Protein AF-A0A1A3GMM1-F1 (afdb_monomer)

Secondary structure (DSSP, 8-state):
-EEGGGS---BSS---TT--PBTTS-TT-TT-EE-HHHHHHHHHHHHHTTTTBTTTBSPPPGGGTTSPPTT-PPPTT--PPP-S---PPPTTGGG--------PPP-

Structure (mmCIF, N/CA/C/O backbone):
data_AF-A0A1A3GMM1-F1
#
_entry.id   AF-A0A1A3GMM1-F1
#
loop_
_atom_site.group_PDB
_atom_site.id
_atom_site.type_symbol
_atom_site.label_atom_id
_atom_site.label_alt_id
_atom_site.label_comp_id
_atom_site.label_asym_id
_atom_site.label_entity_id
_atom_site.label_seq_id
_atom_site.pdbx_PDB_ins_code
_atom_site.Cartn_x
_atom_site.Cartn_y
_atom_site.Cartn_z
_atom_site.occupancy
_atom_site.B_iso_or_equiv
_atom_site.auth_seq_id
_atom_site.auth_comp_id
_atom_site.auth_asym_id
_atom_site.auth_atom_id
_atom_site.pdbx_PDB_model_num
ATOM 1 N N . MET A 1 1 ? 13.024 8.383 -12.313 1.00 80.12 1 MET A N 1
ATOM 2 C CA . MET A 1 1 ? 12.863 6.919 -12.405 1.00 80.12 1 MET A CA 1
ATOM 3 C C . MET A 1 1 ? 12.394 6.453 -11.045 1.00 80.12 1 MET A C 1
ATOM 5 O O . MET A 1 1 ? 12.945 6.937 -10.064 1.00 80.12 1 MET A O 1
ATOM 9 N N . PHE A 1 2 ? 11.324 5.668 -10.983 1.00 94.50 2 PHE A N 1
ATOM 10 C CA . PHE A 1 2 ? 10.800 5.130 -9.723 1.00 94.50 2 PHE A CA 1
ATOM 11 C C . PHE A 1 2 ? 11.119 3.643 -9.671 1.00 94.50 2 PHE A C 1
ATOM 13 O O . PHE A 1 2 ? 11.244 3.038 -10.726 1.00 94.50 2 PHE A O 1
ATOM 20 N N . ASN A 1 3 ? 11.223 3.058 -8.483 1.00 93.94 3 ASN A N 1
ATOM 21 C CA . ASN A 1 3 ? 11.472 1.629 -8.325 1.00 93.94 3 ASN A CA 1
ATOM 22 C C . ASN A 1 3 ? 10.367 0.997 -7.477 1.00 93.94 3 ASN A C 1
ATOM 24 O O . ASN A 1 3 ? 9.902 1.606 -6.504 1.00 93.94 3 ASN A O 1
ATOM 28 N N . ASN A 1 4 ? 9.952 -0.214 -7.841 1.00 92.12 4 ASN A N 1
ATOM 29 C CA . ASN A 1 4 ? 8.913 -0.949 -7.123 1.00 92.12 4 ASN A CA 1
ATOM 30 C C . ASN A 1 4 ? 9.283 -1.242 -5.659 1.00 92.12 4 ASN A C 1
ATOM 32 O O . ASN A 1 4 ? 8.377 -1.282 -4.822 1.00 92.12 4 ASN A O 1
ATOM 36 N N . ALA A 1 5 ? 10.579 -1.334 -5.340 1.00 90.69 5 ALA A N 1
ATOM 37 C CA . ALA A 1 5 ? 11.083 -1.650 -4.006 1.00 90.69 5 ALA A CA 1
ATOM 38 C C . ALA A 1 5 ? 10.801 -0.545 -2.976 1.00 90.69 5 ALA A C 1
ATOM 40 O O . ALA A 1 5 ? 10.681 -0.832 -1.786 1.00 90.69 5 ALA A O 1
ATOM 41 N N . TYR A 1 6 ? 10.661 0.709 -3.422 1.00 89.19 6 TYR A N 1
ATOM 42 C CA . TYR A 1 6 ? 10.575 1.885 -2.544 1.00 89.19 6 TYR A CA 1
ATOM 43 C C . TYR A 1 6 ? 9.155 2.467 -2.400 1.00 89.19 6 TYR A C 1
ATOM 45 O O . TYR A 1 6 ? 8.992 3.585 -1.917 1.00 89.19 6 TYR A O 1
ATOM 53 N N . GLY A 1 7 ? 8.120 1.741 -2.836 1.00 85.88 7 GLY A N 1
ATOM 54 C CA . GLY A 1 7 ? 6.712 2.103 -2.613 1.00 85.88 7 GLY A CA 1
ATOM 55 C C . GLY A 1 7 ? 6.070 1.341 -1.449 1.00 85.88 7 GLY A C 1
ATOM 56 O O . GLY A 1 7 ? 6.697 0.482 -0.838 1.00 85.88 7 GLY A O 1
ATOM 57 N N . GLN A 1 8 ? 4.788 1.611 -1.176 1.00 87.81 8 GLN A N 1
ATOM 58 C CA . GLN A 1 8 ? 3.992 0.805 -0.241 1.00 87.81 8 GLN A CA 1
ATOM 59 C C . GLN A 1 8 ? 3.879 -0.634 -0.747 1.00 87.81 8 GLN A C 1
ATOM 61 O O . GLN A 1 8 ? 3.383 -0.859 -1.856 1.00 87.81 8 GLN A O 1
ATOM 66 N N . GLN A 1 9 ? 4.363 -1.584 0.049 1.00 87.25 9 GLN A N 1
ATOM 67 C CA . GLN A 1 9 ? 4.362 -3.007 -0.276 1.00 87.25 9 GLN A CA 1
ATOM 68 C C . GLN A 1 9 ? 3.130 -3.657 0.357 1.00 87.25 9 GLN A C 1
ATOM 70 O O . GLN A 1 9 ? 3.174 -4.157 1.476 1.00 87.25 9 GLN A O 1
ATOM 75 N N . GLU A 1 10 ? 2.013 -3.615 -0.363 1.00 89.12 10 GLU A N 1
ATOM 76 C CA . GLU A 1 10 ? 0.768 -4.255 0.057 1.00 89.12 10 GLU A CA 1
ATOM 77 C C . GLU A 1 10 ? 0.741 -5.707 -0.418 1.00 89.12 10 GLU A C 1
ATOM 79 O O . GLU A 1 10 ? 0.772 -5.975 -1.618 1.00 89.12 10 GLU A O 1
ATOM 84 N N . CYS A 1 11 ? 0.669 -6.656 0.509 1.00 90.81 11 CYS A N 1
ATOM 85 C CA . CYS A 1 11 ? 0.591 -8.076 0.180 1.00 90.81 11 CYS A CA 1
ATOM 86 C C . CYS A 1 11 ? -0.820 -8.452 -0.286 1.00 90.81 11 CYS A C 1
ATOM 88 O O . CYS A 1 11 ? -1.800 -8.089 0.367 1.00 90.81 11 CYS A O 1
ATOM 90 N N . LEU A 1 12 ? -0.956 -9.224 -1.370 1.00 90.81 12 LEU A N 1
ATOM 91 C CA . LEU A 1 12 ? -2.272 -9.688 -1.842 1.00 90.81 12 LEU A CA 1
ATOM 92 C C . LEU A 1 12 ? -3.053 -10.438 -0.753 1.00 90.81 12 LEU A C 1
ATOM 94 O O . LEU A 1 12 ? -4.257 -10.224 -0.617 1.00 90.81 12 LEU A O 1
ATOM 98 N N . THR A 1 13 ? -2.347 -11.242 0.042 1.00 89.50 13 THR A N 1
ATOM 99 C CA . THR A 1 13 ? -2.859 -11.980 1.200 1.00 89.50 13 THR A CA 1
ATOM 100 C C . THR A 1 13 ? -1.959 -11.768 2.421 1.00 89.50 13 THR A C 1
ATOM 102 O O . THR A 1 13 ? -0.749 -11.574 2.253 1.00 89.50 13 THR A O 1
ATOM 105 N N . PRO A 1 14 ? -2.494 -11.866 3.655 1.00 86.31 14 PRO A N 1
ATOM 106 C CA . PRO A 1 14 ? -1.679 -11.853 4.869 1.00 86.31 14 PRO A CA 1
ATOM 107 C C . PRO A 1 14 ? -0.567 -12.904 4.790 1.00 86.31 14 PRO A C 1
ATOM 109 O O . PRO A 1 14 ? -0.835 -14.074 4.525 1.00 86.31 14 PRO A O 1
ATOM 112 N N . SER A 1 15 ? 0.681 -12.472 4.960 1.00 87.94 15 SER A N 1
ATOM 113 C CA . SER A 1 15 ? 1.871 -13.292 4.713 1.00 87.94 15 SER A CA 1
ATOM 114 C C . SER A 1 15 ? 3.005 -12.894 5.656 1.00 87.94 15 SER A C 1
ATOM 116 O O . SER A 1 15 ? 3.031 -11.775 6.168 1.00 87.94 15 SER A O 1
ATOM 118 N N . ALA A 1 16 ? 3.966 -13.796 5.867 1.00 87.75 16 ALA A N 1
ATOM 119 C CA . ALA A 1 16 ? 5.185 -13.479 6.606 1.00 87.75 16 ALA A CA 1
ATOM 120 C C . ALA A 1 16 ? 6.054 -12.448 5.847 1.00 87.75 16 ALA A C 1
ATOM 122 O O . ALA A 1 16 ? 5.966 -12.362 4.614 1.00 87.75 16 ALA A O 1
ATOM 123 N N . PRO A 1 17 ? 6.925 -11.693 6.546 1.00 80.25 17 PRO A N 1
ATOM 124 C CA . PRO A 1 17 ? 7.841 -10.755 5.905 1.00 80.25 17 PRO A CA 1
ATOM 125 C C . PRO A 1 17 ? 8.666 -11.423 4.796 1.00 80.25 17 PRO A C 1
ATOM 127 O O . PRO A 1 17 ? 9.269 -12.475 5.003 1.00 80.25 17 PRO A O 1
ATOM 130 N N . GLY A 1 18 ? 8.674 -10.817 3.607 1.00 80.75 18 GLY A N 1
ATOM 131 C CA . GLY A 1 18 ? 9.420 -11.312 2.444 1.00 80.75 18 GLY A CA 1
ATOM 132 C C . GLY A 1 18 ? 8.805 -12.516 1.719 1.00 80.75 18 GLY A C 1
ATOM 133 O O . GLY A 1 18 ? 9.406 -12.996 0.766 1.00 80.75 18 GLY A O 1
ATOM 134 N N . GLN A 1 19 ? 7.632 -13.004 2.135 1.00 84.81 19 GLN A N 1
ATOM 135 C CA . GLN A 1 19 ? 6.969 -14.175 1.533 1.00 84.81 19 GLN A CA 1
ATOM 136 C C . GLN A 1 19 ? 5.704 -13.819 0.746 1.00 84.81 19 GLN A C 1
ATOM 138 O O . GLN A 1 19 ? 4.894 -14.692 0.445 1.00 84.81 19 GLN A O 1
ATOM 143 N N . CYS A 1 20 ? 5.486 -12.537 0.456 1.00 87.12 20 CYS A N 1
ATOM 144 C CA . CYS A 1 20 ? 4.222 -12.073 -0.091 1.00 87.12 20 CYS A CA 1
ATOM 145 C C . CYS A 1 20 ? 4.336 -11.587 -1.533 1.00 87.12 20 CYS A C 1
ATOM 147 O O . CYS A 1 20 ? 5.307 -10.936 -1.913 1.00 87.12 20 CYS A O 1
ATOM 149 N N . GLN A 1 21 ? 3.299 -11.873 -2.321 1.00 92.12 21 GLN A N 1
ATOM 150 C CA . GLN A 1 21 ? 3.119 -11.268 -3.632 1.00 92.12 21 GLN A CA 1
ATOM 151 C C . GLN A 1 21 ? 2.584 -9.845 -3.457 1.00 92.12 21 GLN A C 1
ATOM 153 O O . GLN A 1 21 ? 1.537 -9.643 -2.832 1.00 92.12 21 GLN A O 1
ATOM 158 N N . GLN A 1 22 ? 3.304 -8.868 -4.006 1.00 91.94 22 GLN A N 1
ATOM 159 C CA . GLN A 1 22 ? 2.928 -7.461 -3.915 1.00 91.94 22 GLN A CA 1
ATOM 160 C C . GLN A 1 22 ? 1.758 -7.134 -4.851 1.00 91.94 22 GLN A C 1
ATOM 162 O O . GLN A 1 22 ? 1.706 -7.564 -6.004 1.00 91.94 22 GLN A O 1
ATOM 167 N N . PHE A 1 23 ? 0.820 -6.329 -4.363 1.00 93.62 23 PHE A N 1
ATOM 168 C CA . PHE A 1 23 ? -0.311 -5.842 -5.138 1.00 93.62 23 PHE A CA 1
ATOM 169 C C . PHE A 1 23 ? 0.158 -4.968 -6.307 1.00 93.62 23 PHE A C 1
ATOM 171 O O . PHE A 1 23 ? 0.919 -4.015 -6.128 1.00 93.62 23 PHE A O 1
ATOM 178 N N . GLY A 1 24 ? -0.333 -5.273 -7.510 1.00 92.19 24 GLY A N 1
ATOM 179 C CA . GLY A 1 24 ? -0.038 -4.497 -8.717 1.00 92.19 24 GLY A CA 1
ATOM 180 C C . GLY A 1 24 ? 1.424 -4.557 -9.174 1.00 92.19 24 GLY A C 1
ATOM 181 O O . GLY A 1 24 ? 1.836 -3.711 -9.966 1.00 92.19 24 GLY A O 1
ATOM 182 N N . VAL A 1 25 ? 2.210 -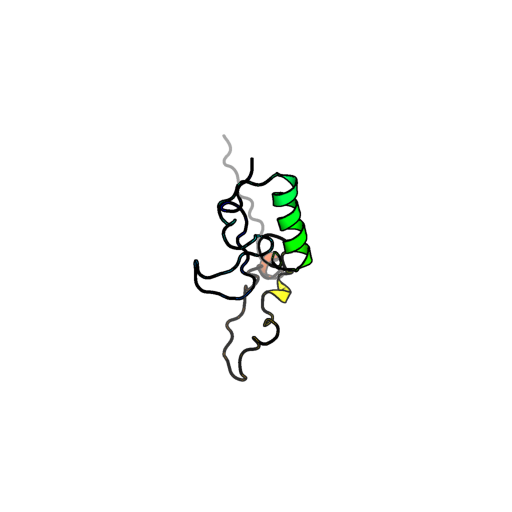5.522 -8.681 1.00 93.12 25 VAL A N 1
ATOM 183 C CA . VAL A 1 25 ? 3.578 -5.807 -9.136 1.00 93.12 25 VAL A CA 1
ATOM 184 C C . VAL A 1 25 ? 3.632 -7.254 -9.607 1.00 93.12 25 VAL A C 1
ATOM 186 O O . VAL A 1 25 ? 3.177 -8.160 -8.909 1.00 93.12 25 VAL A O 1
ATOM 189 N N . GLU A 1 26 ? 4.167 -7.482 -10.803 1.00 92.12 26 GLU A N 1
ATOM 190 C CA . GLU A 1 26 ? 4.356 -8.848 -11.288 1.00 92.12 26 GLU A CA 1
ATOM 191 C C . GLU A 1 26 ? 5.453 -9.569 -10.486 1.00 92.12 26 GLU A C 1
ATOM 193 O O . GLU A 1 26 ? 6.453 -8.938 -10.131 1.00 92.12 26 GLU A O 1
ATOM 198 N N . PRO A 1 27 ? 5.309 -10.879 -10.211 1.00 90.38 27 PRO A N 1
ATOM 199 C CA . PRO A 1 27 ? 6.334 -11.644 -9.507 1.00 90.38 27 PRO A CA 1
ATOM 200 C C . PRO A 1 27 ? 7.709 -11.522 -10.175 1.00 90.38 27 PRO A C 1
ATOM 202 O O . PRO A 1 27 ? 7.84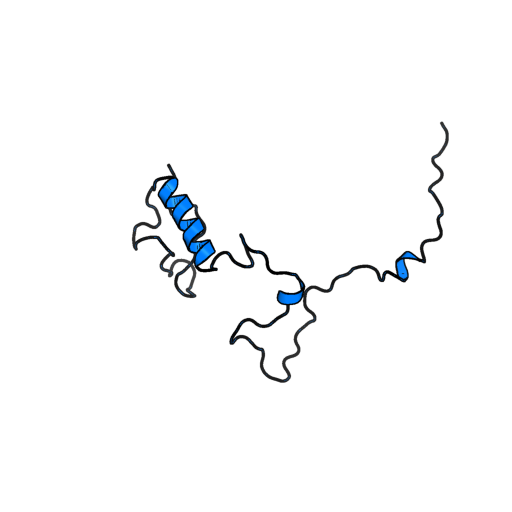1 -11.714 -11.386 1.00 90.38 27 PRO A O 1
ATOM 205 N N . GLY A 1 28 ? 8.738 -11.211 -9.389 1.00 90.56 28 GLY A N 1
ATOM 206 C CA . GLY A 1 28 ? 10.101 -10.983 -9.881 1.00 90.56 28 GLY A CA 1
ATOM 207 C C . GLY A 1 28 ? 10.378 -9.549 -10.351 1.00 90.56 28 GLY A C 1
ATOM 208 O O . GLY A 1 28 ? 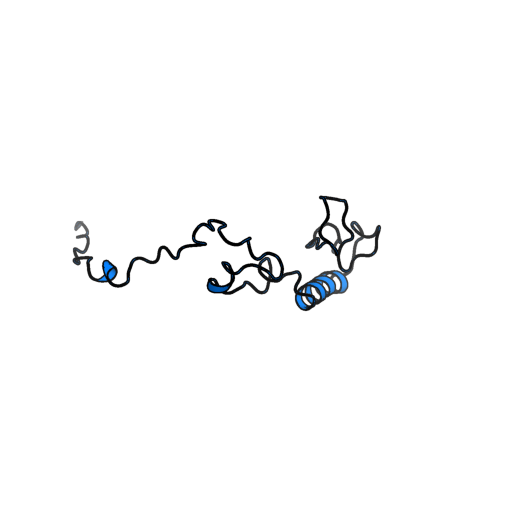11.519 -9.236 -10.694 1.00 90.56 28 GLY A O 1
ATOM 209 N N . GLN A 1 29 ? 9.374 -8.664 -10.364 1.00 93.38 29 GLN A N 1
ATOM 210 C CA . GLN A 1 29 ? 9.520 -7.240 -10.704 1.00 93.38 29 GLN A CA 1
ATOM 211 C C . GLN A 1 29 ? 9.589 -6.335 -9.464 1.00 93.38 29 GLN A C 1
ATOM 213 O O . GLN A 1 29 ? 9.487 -5.112 -9.577 1.00 93.38 29 GLN A O 1
ATOM 218 N N . GLU A 1 30 ? 9.779 -6.893 -8.268 1.00 91.38 30 GLU A N 1
ATOM 219 C CA . GLU A 1 30 ? 9.751 -6.150 -7.002 1.00 91.38 30 GLU A CA 1
ATOM 220 C C . GLU A 1 30 ? 10.863 -5.100 -6.908 1.00 91.38 30 GLU A C 1
ATOM 222 O O . GLU A 1 30 ? 10.689 -4.096 -6.228 1.00 91.38 30 GLU A O 1
ATOM 227 N N . ASN A 1 31 ? 11.972 -5.296 -7.626 1.00 93.06 31 ASN A N 1
ATOM 228 C CA . ASN A 1 31 ? 13.104 -4.363 -7.691 1.00 93.06 31 ASN A CA 1
ATOM 229 C C . ASN A 1 31 ? 13.222 -3.665 -9.052 1.00 93.06 31 ASN A C 1
ATOM 231 O O . ASN A 1 31 ? 14.252 -3.061 -9.352 1.00 93.06 31 ASN A O 1
ATOM 235 N N . ALA A 1 32 ? 12.202 -3.781 -9.903 1.00 94.56 32 ALA A N 1
ATOM 236 C CA . ALA A 1 32 ? 12.227 -3.190 -11.228 1.00 94.56 32 ALA A CA 1
ATOM 237 C C . ALA A 1 32 ? 11.984 -1.681 -11.172 1.00 94.56 32 ALA A C 1
ATOM 239 O O . ALA A 1 32 ? 11.168 -1.177 -10.390 1.00 94.56 32 ALA A O 1
ATOM 240 N N . ASP A 1 33 ? 12.673 -0.970 -12.057 1.00 96.38 33 ASP A N 1
ATOM 241 C CA . ASP A 1 33 ? 12.407 0.433 -12.299 1.00 96.38 33 ASP A CA 1
ATOM 242 C C . ASP A 1 33 ? 11.187 0.606 -13.205 1.00 96.38 33 ASP A C 1
ATOM 244 O O . ASP A 1 33 ? 11.030 -0.050 -14.234 1.00 96.38 33 ASP A O 1
ATOM 248 N N . VAL A 1 34 ? 10.319 1.528 -12.815 1.00 95.19 34 VAL A N 1
ATOM 249 C CA . VAL A 1 34 ? 9.038 1.814 -13.446 1.00 95.19 34 VAL A CA 1
ATOM 250 C C . VAL A 1 34 ? 8.886 3.302 -13.734 1.00 95.19 34 VAL A C 1
ATOM 252 O O . VAL A 1 34 ? 9.566 4.185 -13.187 1.00 95.19 34 VAL A O 1
ATOM 255 N N . THR A 1 35 ? 7.947 3.603 -14.623 1.00 95.75 35 THR A N 1
ATOM 256 C CA . THR A 1 35 ? 7.568 4.985 -14.913 1.00 95.75 35 THR A CA 1
ATOM 257 C C . THR A 1 35 ? 6.802 5.600 -13.741 1.00 95.75 35 THR A C 1
ATOM 259 O O . THR A 1 35 ? 6.118 4.912 -12.984 1.00 95.75 35 THR A O 1
ATOM 262 N N . ALA A 1 36 ? 6.836 6.930 -13.636 1.00 94.44 36 ALA A N 1
ATOM 263 C CA . ALA A 1 36 ? 6.064 7.660 -12.628 1.00 94.44 36 ALA A CA 1
ATOM 264 C C . ALA A 1 36 ? 4.553 7.376 -12.721 1.00 94.44 36 ALA A C 1
ATOM 266 O O . ALA A 1 36 ? 3.878 7.267 -11.702 1.00 94.44 36 ALA A O 1
ATOM 267 N N . ARG A 1 37 ? 4.022 7.220 -13.946 1.00 95.50 37 ARG A N 1
ATOM 268 C CA . ARG A 1 37 ? 2.605 6.903 -14.174 1.00 95.50 37 ARG A CA 1
ATOM 269 C C . ARG A 1 37 ? 2.246 5.514 -13.651 1.00 95.50 37 ARG A C 1
ATOM 271 O O . ARG A 1 37 ? 1.196 5.381 -13.038 1.00 95.50 37 ARG A O 1
ATOM 278 N N . GLN A 1 38 ? 3.089 4.507 -13.883 1.00 94.25 38 GLN A N 1
ATOM 279 C CA . GLN A 1 38 ? 2.871 3.158 -13.346 1.00 94.25 38 GLN A CA 1
ATOM 280 C C . GLN A 1 38 ? 2.927 3.166 -11.816 1.00 94.25 38 GLN A C 1
ATOM 282 O O . GLN A 1 38 ? 2.036 2.628 -11.167 1.00 94.25 38 GLN A O 1
ATOM 287 N N . TRP A 1 39 ? 3.923 3.848 -11.246 1.00 94.00 39 TRP A N 1
ATOM 288 C CA . TRP A 1 39 ? 4.094 3.936 -9.799 1.00 94.00 39 TRP A CA 1
ATOM 289 C C . TRP A 1 39 ? 2.902 4.624 -9.118 1.00 94.00 39 TRP A C 1
ATOM 291 O O . TRP A 1 39 ? 2.313 4.072 -8.193 1.00 94.00 39 TRP A O 1
ATOM 301 N N . LEU A 1 40 ? 2.479 5.790 -9.619 1.00 94.56 40 LEU A N 1
ATOM 302 C CA . LEU A 1 40 ? 1.315 6.501 -9.082 1.00 94.56 40 LEU A CA 1
ATOM 303 C C . LEU A 1 40 ? -0.000 5.761 -9.364 1.00 94.56 40 LEU A C 1
ATOM 305 O O . LEU A 1 40 ? -0.877 5.729 -8.503 1.00 94.56 40 LEU A O 1
ATOM 309 N N . GLY A 1 41 ? -0.134 5.146 -10.543 1.00 95.25 41 GLY A N 1
ATOM 310 C CA . GLY A 1 41 ? -1.284 4.312 -10.895 1.00 95.25 41 GLY A CA 1
ATOM 311 C C . GLY A 1 41 ? -1.509 3.204 -9.869 1.00 95.25 41 GLY A C 1
ATOM 312 O O . GLY A 1 41 ? -2.618 3.071 -9.359 1.00 95.25 41 GLY A O 1
ATOM 313 N N . ARG A 1 42 ? -0.433 2.526 -9.445 1.00 94.06 42 ARG A N 1
ATOM 314 C CA . ARG A 1 42 ? -0.492 1.508 -8.387 1.00 94.06 42 ARG A CA 1
ATOM 315 C C . ARG A 1 42 ? -1.086 2.046 -7.084 1.00 94.06 42 ARG A C 1
ATOM 317 O O . ARG A 1 42 ? -1.899 1.370 -6.468 1.00 94.06 42 ARG A O 1
ATOM 324 N N . TYR A 1 43 ? -0.724 3.259 -6.661 1.00 92.94 43 TYR A N 1
ATOM 325 C CA . TYR A 1 43 ? -1.304 3.876 -5.458 1.00 92.94 43 TYR A CA 1
ATOM 326 C C . TYR A 1 43 ? -2.795 4.177 -5.600 1.00 92.94 43 TYR A C 1
ATOM 328 O O . TYR A 1 43 ? -3.549 3.991 -4.645 1.00 92.94 43 TYR A O 1
ATOM 336 N N . ILE A 1 44 ? -3.228 4.615 -6.783 1.00 94.12 44 ILE A N 1
ATOM 337 C CA . ILE A 1 44 ? -4.647 4.847 -7.072 1.00 94.12 44 ILE A CA 1
ATOM 338 C C . ILE A 1 44 ? -5.419 3.526 -7.007 1.00 94.12 44 ILE A C 1
ATOM 340 O O . ILE A 1 44 ? -6.502 3.478 -6.423 1.00 94.12 44 ILE A O 1
ATOM 344 N N . ASP A 1 45 ? -4.856 2.456 -7.561 1.00 95.19 45 ASP A N 1
ATOM 345 C CA . ASP A 1 45 ? -5.487 1.139 -7.544 1.00 95.19 45 ASP A CA 1
ATOM 346 C C . ASP A 1 45 ? -5.532 0.557 -6.124 1.00 95.19 45 ASP A C 1
ATOM 348 O O . ASP A 1 45 ? -6.587 0.096 -5.695 1.00 95.19 45 ASP A O 1
ATOM 352 N N . MET A 1 46 ? -4.457 0.687 -5.335 1.00 93.75 46 MET A N 1
ATOM 353 C CA . MET A 1 46 ? -4.458 0.309 -3.913 1.00 93.75 46 MET A CA 1
ATOM 354 C C . MET A 1 46 ? -5.495 1.095 -3.099 1.00 93.75 46 MET A C 1
ATOM 356 O O . MET A 1 46 ? -6.148 0.534 -2.219 1.00 93.75 46 MET A O 1
ATOM 360 N N . TYR A 1 47 ? -5.663 2.391 -3.37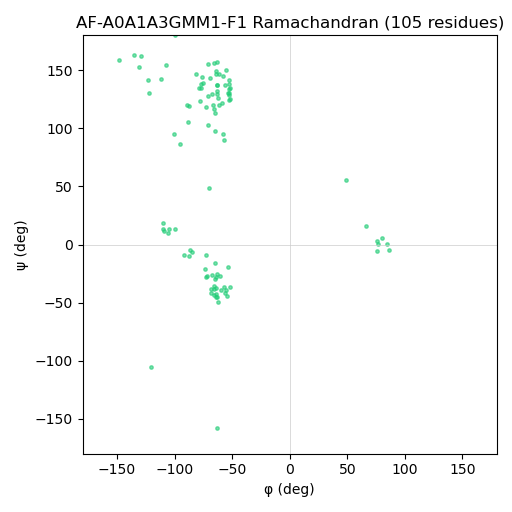7 1.00 91.38 47 TYR A N 1
ATOM 361 C CA . TYR A 1 47 ? -6.690 3.206 -2.727 1.00 91.38 47 TYR A CA 1
ATOM 362 C C . TYR A 1 47 ? -8.102 2.704 -3.056 1.00 91.38 47 TYR A C 1
ATOM 364 O O . TYR A 1 47 ? -8.926 2.560 -2.154 1.00 91.38 47 TYR A O 1
ATOM 372 N N . ARG A 1 48 ? -8.374 2.399 -4.330 1.00 92.75 48 ARG A N 1
ATOM 373 C CA . ARG A 1 48 ? -9.677 1.881 -4.784 1.00 92.75 48 ARG A CA 1
ATOM 374 C C . ARG A 1 48 ? -9.987 0.494 -4.232 1.00 92.75 48 ARG A C 1
ATOM 376 O O . ARG A 1 48 ? -11.139 0.231 -3.910 1.00 92.75 48 ARG A O 1
ATOM 383 N N . ASP A 1 49 ? -8.969 -0.350 -4.087 1.00 91.94 49 ASP A N 1
ATOM 384 C CA . ASP A 1 49 ? -9.086 -1.669 -3.455 1.00 91.94 49 ASP A CA 1
ATOM 385 C C . ASP A 1 49 ? -9.251 -1.576 -1.923 1.00 91.94 49 ASP A C 1
ATOM 387 O O . ASP A 1 49 ? -9.532 -2.563 -1.253 1.00 91.94 49 ASP A O 1
ATOM 391 N N . GLY A 1 50 ? -9.090 -0.380 -1.341 1.00 89.06 50 GLY A N 1
ATOM 392 C CA . GLY A 1 50 ? -9.232 -0.142 0.095 1.00 89.06 50 GLY A CA 1
ATOM 393 C C . GLY A 1 50 ? -8.007 -0.533 0.924 1.00 89.06 50 GLY A C 1
ATOM 394 O O . GLY A 1 50 ? -8.048 -0.413 2.145 1.00 89.06 50 GLY A O 1
ATOM 395 N N . ARG A 1 51 ? -6.901 -0.933 0.290 1.00 89.69 51 ARG A N 1
ATOM 396 C CA . ARG A 1 51 ? -5.665 -1.374 0.966 1.00 89.69 51 ARG A CA 1
ATOM 397 C C . ARG A 1 51 ? -4.989 -0.275 1.768 1.00 89.69 51 ARG A C 1
ATOM 399 O O . ARG A 1 51 ? -4.379 -0.532 2.790 1.00 89.69 51 ARG A O 1
ATOM 406 N N . LEU A 1 52 ? -5.147 0.971 1.329 1.00 89.44 52 LEU A N 1
ATOM 407 C CA . LEU A 1 52 ? -4.554 2.113 2.020 1.00 89.44 52 LEU A CA 1
ATOM 408 C C . LEU A 1 52 ? -5.421 2.638 3.171 1.00 89.44 52 LEU A C 1
ATOM 410 O O . LEU A 1 52 ? -4.952 3.521 3.886 1.00 89.44 52 LEU A O 1
ATOM 414 N N . LYS A 1 53 ? -6.648 2.115 3.344 1.00 85.75 53 LYS A N 1
ATOM 415 C CA . LYS A 1 53 ? -7.653 2.584 4.310 1.00 85.75 53 LYS A CA 1
ATOM 416 C C . LYS A 1 53 ? -7.176 2.416 5.751 1.00 85.75 53 LYS A C 1
ATOM 418 O O . LYS A 1 53 ? -6.658 1.373 6.126 1.00 85.75 53 LYS A O 1
ATOM 423 N N . GLY A 1 54 ? -7.417 3.431 6.579 1.00 78.38 54 GLY A N 1
ATOM 424 C CA . GLY A 1 54 ? -7.095 3.401 8.010 1.00 78.38 54 GLY A CA 1
ATOM 425 C C . GLY A 1 54 ? -5.609 3.579 8.339 1.00 78.38 54 GLY A C 1
ATOM 426 O O . GLY A 1 54 ? -5.276 3.719 9.511 1.00 78.38 54 GLY A O 1
ATOM 427 N N . GLY A 1 55 ? -4.734 3.625 7.332 1.00 77.19 55 GLY A N 1
ATOM 428 C CA . GLY A 1 55 ? -3.305 3.878 7.489 1.00 77.19 55 GLY A CA 1
ATOM 429 C C . GLY A 1 55 ? -2.882 5.123 6.721 1.00 77.19 55 GLY A C 1
ATOM 430 O O . GLY A 1 55 ? -3.151 6.252 7.135 1.00 77.19 55 GLY A O 1
ATOM 431 N N . LEU A 1 56 ? -2.206 4.906 5.590 1.00 78.31 56 LEU A N 1
ATOM 432 C CA . LEU A 1 56 ? -1.620 5.974 4.781 1.00 78.31 56 LEU A CA 1
ATOM 433 C C . LEU A 1 56 ? -2.674 6.918 4.181 1.00 78.31 56 LEU A C 1
ATOM 435 O O . LEU A 1 56 ? -2.422 8.117 4.088 1.00 78.31 56 LEU A O 1
ATOM 439 N N . LEU A 1 57 ? -3.833 6.398 3.762 1.00 78.94 57 LEU A N 1
ATOM 440 C CA . LEU A 1 57 ? -4.926 7.179 3.172 1.00 78.94 57 LEU A CA 1
ATOM 441 C C . LEU A 1 57 ? -6.275 6.749 3.768 1.0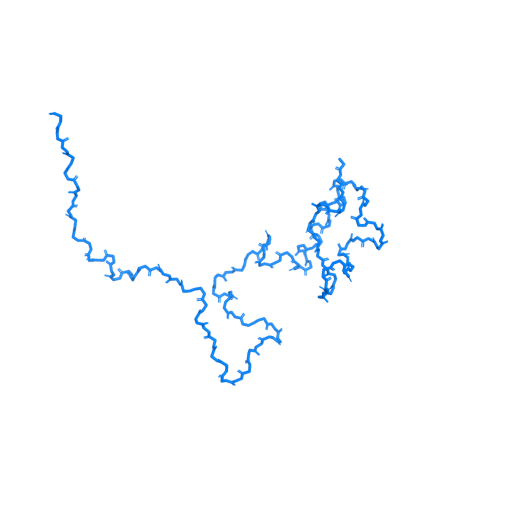0 78.94 57 LEU A C 1
ATOM 443 O O . LEU A 1 57 ? -6.397 5.694 4.374 1.00 78.94 57 LEU A O 1
ATOM 447 N N . ALA A 1 58 ? -7.319 7.565 3.604 1.00 79.31 58 ALA A N 1
ATOM 448 C CA . ALA A 1 58 ? -8.659 7.257 4.123 1.00 79.31 58 ALA A CA 1
ATOM 449 C C . ALA A 1 58 ? -8.648 6.825 5.607 1.00 79.31 58 ALA A C 1
ATOM 451 O O . ALA A 1 58 ? -9.113 5.735 5.955 1.00 79.31 58 ALA A O 1
ATOM 452 N N . GLN A 1 59 ? -8.084 7.679 6.469 1.00 81.88 59 GLN A N 1
ATOM 453 C CA . GLN A 1 59 ? -8.151 7.495 7.918 1.00 81.88 59 GLN A CA 1
ATOM 454 C C . GLN A 1 59 ? -9.606 7.318 8.356 1.00 81.88 59 GLN A C 1
ATOM 456 O O . GLN A 1 59 ? -10.513 7.990 7.858 1.00 81.88 59 GLN A O 1
ATOM 461 N N . LEU A 1 60 ? -9.821 6.382 9.274 1.00 81.25 60 LEU A N 1
ATOM 462 C CA . LEU A 1 60 ? -11.139 6.118 9.825 1.00 81.25 60 LEU A CA 1
ATOM 463 C C . LEU A 1 60 ? -11.465 7.129 10.930 1.00 81.25 60 LEU A C 1
ATOM 465 O O . LEU A 1 60 ? -10.561 7.554 11.653 1.00 81.25 60 LEU A O 1
ATOM 469 N N . PRO A 1 61 ? -12.744 7.514 11.090 1.00 80.69 61 PRO A N 1
ATOM 470 C CA . PRO A 1 61 ? -13.155 8.341 12.214 1.00 80.69 61 PRO A CA 1
ATOM 471 C C . PRO A 1 61 ? -12.878 7.609 13.533 1.00 80.69 61 PRO A C 1
ATOM 473 O O . PRO A 1 61 ? -13.011 6.388 13.614 1.00 80.69 61 PRO A O 1
ATOM 476 N N . GLN A 1 62 ? -12.530 8.367 14.575 1.00 77.44 62 GLN A N 1
ATOM 477 C CA . GLN A 1 62 ? -12.090 7.845 15.874 1.00 77.44 62 GLN A CA 1
ATOM 478 C C . GLN A 1 62 ? -13.049 6.804 16.473 1.00 77.44 62 GLN A C 1
ATOM 480 O O . GLN A 1 62 ? -12.608 5.825 17.069 1.00 77.44 62 GLN A O 1
ATOM 485 N N . GLN A 1 63 ? -14.357 6.992 16.288 1.00 76.69 63 GLN A N 1
ATOM 486 C CA . GLN A 1 63 ? -15.399 6.093 16.787 1.00 76.69 63 GLN A CA 1
ATOM 487 C C . GLN A 1 63 ? -15.328 4.697 16.150 1.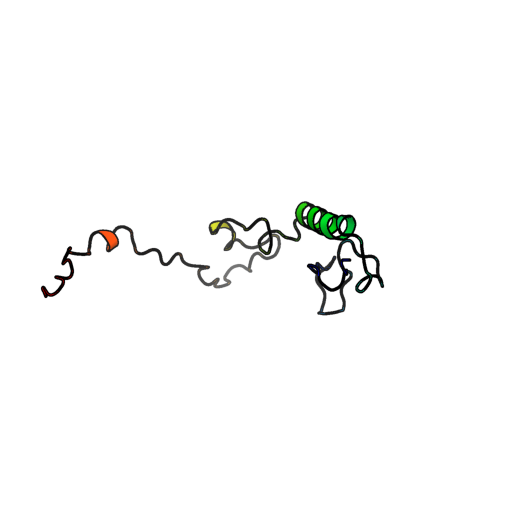00 76.69 63 GLN A C 1
ATOM 489 O O . GLN A 1 63 ? -15.710 3.726 16.784 1.00 76.69 63 GLN A O 1
ATOM 494 N N . GLN A 1 64 ? -14.816 4.582 14.921 1.00 78.19 64 GLN A N 1
ATOM 495 C CA . GLN A 1 64 ? -14.683 3.305 14.212 1.00 78.19 64 GLN A CA 1
ATOM 496 C C . GLN A 1 64 ? -13.369 2.577 14.522 1.00 78.19 64 GLN A C 1
ATOM 498 O O . GLN A 1 64 ? -13.224 1.421 14.143 1.00 78.19 64 GLN A O 1
ATOM 503 N N . LEU A 1 65 ? -12.410 3.219 15.201 1.00 75.19 65 LEU A N 1
ATOM 504 C CA . LEU A 1 65 ? -11.124 2.590 15.533 1.00 75.19 65 LEU A CA 1
ATOM 505 C C . LEU A 1 65 ? -11.239 1.538 16.647 1.00 75.19 65 LEU A C 1
ATOM 507 O O . LEU A 1 65 ? -10.360 0.691 16.767 1.00 75.19 65 LEU A O 1
ATOM 511 N N . GLY A 1 66 ? -12.293 1.604 17.467 1.00 73.75 66 GLY A N 1
ATOM 512 C CA . GLY A 1 66 ? -12.572 0.621 18.520 1.00 73.75 66 GLY A CA 1
ATOM 513 C C . GLY A 1 66 ? -13.482 -0.528 18.081 1.00 73.75 66 GLY A C 1
ATOM 514 O O . GLY A 1 66 ? -13.647 -1.488 18.831 1.00 73.75 66 GLY A O 1
ATOM 515 N N . GLU A 1 67 ? -14.074 -0.437 16.889 1.00 79.12 67 GLU A N 1
ATOM 516 C CA . GLU A 1 67 ? -14.988 -1.456 16.383 1.00 79.12 67 GLU A CA 1
ATOM 517 C C . GLU A 1 67 ? -14.208 -2.677 15.879 1.00 79.12 67 GLU A C 1
ATOM 519 O O . GLU A 1 67 ? -13.185 -2.524 15.200 1.00 79.12 67 GLU A O 1
ATOM 524 N N . PRO A 1 68 ? -14.670 -3.907 16.169 1.00 75.31 68 PRO A N 1
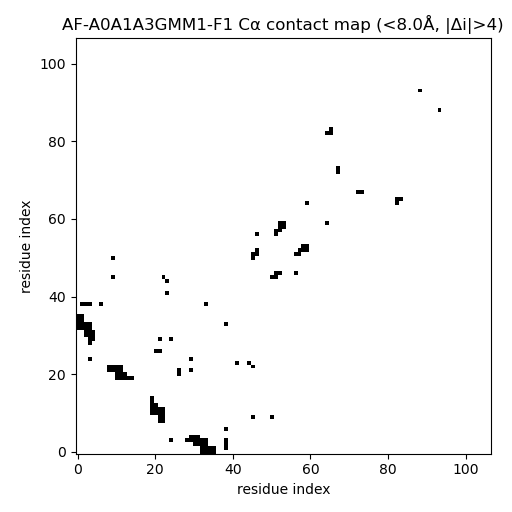ATOM 525 C CA . PRO A 1 68 ? -14.042 -5.092 15.614 1.00 75.31 68 PRO A CA 1
ATOM 526 C C . PRO A 1 68 ? -14.169 -5.086 14.088 1.00 75.31 68 PRO A C 1
ATOM 528 O O . PRO A 1 68 ? -15.234 -4.813 13.529 1.00 75.31 68 PRO A O 1
ATOM 531 N N . MET A 1 69 ? -13.088 -5.449 13.397 1.00 76.12 69 MET A N 1
ATOM 532 C CA . MET A 1 69 ? -13.155 -5.704 11.963 1.00 76.12 69 MET A CA 1
ATOM 533 C C . MET A 1 69 ? -14.085 -6.901 11.676 1.00 76.12 69 MET A C 1
ATOM 535 O O . MET A 1 69 ? -14.300 -7.759 12.543 1.00 76.12 69 MET A O 1
ATOM 539 N N . PRO A 1 70 ? -14.650 -7.002 10.457 1.00 78.06 70 PRO A N 1
ATOM 540 C CA . PRO A 1 70 ? -15.471 -8.145 10.075 1.00 78.06 70 PRO A CA 1
ATOM 541 C C . PRO A 1 70 ? -14.748 -9.472 10.339 1.00 78.06 70 PRO A C 1
ATOM 543 O O . PRO A 1 70 ? -13.629 -9.683 9.881 1.00 78.06 70 PRO A O 1
ATOM 546 N N . GLY A 1 71 ? -15.384 -10.366 11.099 1.00 77.75 71 GL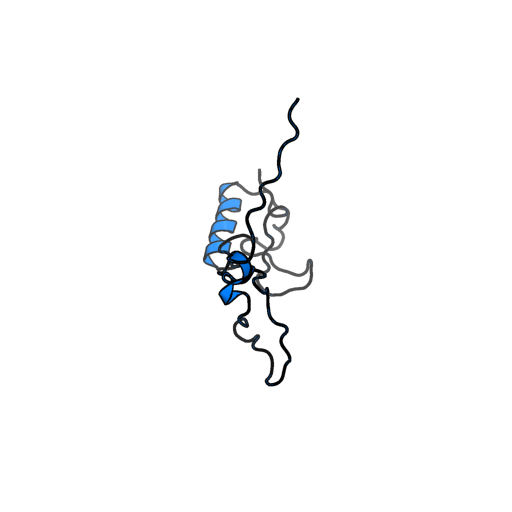Y A N 1
ATOM 547 C CA . GLY A 1 71 ? -14.809 -11.667 11.460 1.00 77.75 71 GLY A CA 1
ATOM 548 C C . GLY A 1 71 ? -13.743 -11.633 12.562 1.00 77.75 71 GLY A C 1
ATOM 549 O O . GLY A 1 71 ? -13.247 -12.690 12.938 1.00 77.75 71 GLY A O 1
ATOM 550 N N . THR A 1 72 ? -13.421 -10.463 13.121 1.00 78.50 72 THR A N 1
ATOM 551 C CA . THR A 1 72 ? -12.486 -10.321 14.251 1.00 78.50 72 THR A CA 1
ATOM 552 C C . THR A 1 72 ? -13.195 -9.917 15.541 1.00 78.50 72 THR A C 1
ATOM 554 O O . THR A 1 72 ? -12.556 -9.399 16.457 1.00 78.50 72 THR A O 1
ATOM 557 N N . ALA A 1 73 ? -14.517 -10.105 15.611 1.00 82.44 73 ALA A N 1
ATOM 558 C CA . ALA A 1 73 ? -15.272 -9.878 16.833 1.00 82.44 73 ALA A CA 1
ATOM 559 C C . ALA A 1 73 ? -14.712 -10.791 17.937 1.00 82.44 73 ALA A C 1
ATOM 561 O O . ALA A 1 73 ? -14.673 -12.012 17.751 1.00 82.44 73 ALA A O 1
ATOM 562 N N . PRO A 1 74 ? -14.242 -10.228 19.061 1.00 76.75 74 PRO A N 1
ATOM 563 C CA . PRO A 1 74 ? -13.698 -11.037 20.135 1.00 76.75 74 PRO A CA 1
ATOM 564 C C . PRO A 1 74 ? -14.783 -11.949 20.735 1.00 76.75 74 PRO A C 1
ATOM 566 O O . PRO A 1 74 ? -15.956 -11.566 20.781 1.00 76.75 74 PRO A O 1
ATOM 569 N N . PRO A 1 75 ? -14.416 -13.158 21.202 1.00 84.50 75 PRO A N 1
ATOM 570 C CA . PRO A 1 75 ? -15.365 -14.087 21.806 1.00 84.50 75 PRO A CA 1
ATOM 571 C C . PRO A 1 75 ? -16.129 -13.465 22.987 1.00 84.50 75 PRO A C 1
ATOM 573 O O . PRO A 1 75 ? -15.560 -12.632 23.705 1.00 84.50 75 PRO A O 1
ATOM 576 N N . PRO A 1 76 ? -17.378 -13.898 23.253 1.00 81.69 76 PRO A N 1
ATOM 577 C CA . PRO A 1 76 ? -18.136 -13.454 24.421 1.00 81.69 76 PRO A CA 1
ATOM 578 C C . PRO A 1 76 ? -17.333 -13.613 25.720 1.00 81.69 76 PRO A C 1
ATOM 580 O O . PRO A 1 76 ? -16.714 -14.649 25.948 1.00 81.69 76 PRO A O 1
ATOM 583 N N . GLY A 1 77 ? -17.346 -12.587 26.575 1.00 79.06 77 GLY A N 1
ATOM 584 C CA . GLY A 1 77 ? -16.601 -12.579 27.842 1.00 79.06 77 GLY A CA 1
ATOM 585 C C . GLY A 1 77 ? -15.130 -12.153 27.731 1.00 79.06 77 GLY A C 1
ATOM 586 O O . GLY A 1 77 ? -14.450 -12.079 28.753 1.00 79.06 77 GLY A O 1
ATOM 587 N N . THR A 1 78 ? -14.637 -11.825 26.531 1.00 81.81 78 THR A N 1
ATOM 588 C CA . THR A 1 78 ? -13.308 -11.219 26.355 1.00 81.81 78 THR A CA 1
ATOM 589 C C . THR A 1 78 ? -13.303 -9.817 26.963 1.00 81.81 78 THR A C 1
ATOM 591 O O . THR A 1 78 ? -14.071 -8.952 26.545 1.00 81.81 78 THR A O 1
ATOM 594 N N . ASN A 1 79 ? -12.438 -9.573 27.950 1.00 78.25 79 ASN A N 1
ATOM 595 C CA . ASN A 1 79 ? -12.220 -8.232 28.483 1.00 78.25 79 ASN A CA 1
ATOM 596 C C . ASN A 1 79 ? -11.458 -7.404 27.437 1.00 78.25 79 ASN A C 1
ATOM 598 O O . ASN A 1 79 ? -10.261 -7.602 27.240 1.00 78.25 79 ASN A O 1
ATOM 602 N N . ILE A 1 80 ? -12.166 -6.521 26.732 1.00 69.88 80 ILE A N 1
ATOM 603 C CA . ILE A 1 80 ? -11.553 -5.588 25.788 1.00 69.88 80 ILE A CA 1
ATOM 604 C C . ILE A 1 80 ? -11.190 -4.328 26.580 1.00 69.88 80 ILE A C 1
ATOM 606 O O . ILE A 1 80 ? -12.092 -3.714 27.162 1.00 69.88 80 ILE A O 1
ATOM 610 N N . PRO A 1 81 ? -9.907 -3.931 26.638 1.00 65.81 81 PRO A N 1
ATOM 611 C CA . PRO A 1 81 ? -9.551 -2.646 27.217 1.00 65.81 81 PRO A CA 1
ATOM 612 C C . PRO A 1 81 ? -10.283 -1.535 26.458 1.00 65.81 81 PRO A C 1
ATOM 614 O O . PRO A 1 81 ? -10.491 -1.635 25.248 1.00 65.81 81 PRO A O 1
ATOM 617 N N . GLN A 1 82 ? -10.683 -0.477 27.167 1.00 64.88 82 GLN A N 1
ATOM 618 C CA . GLN A 1 82 ? -11.216 0.716 26.509 1.00 64.88 82 GLN A CA 1
ATOM 619 C C . GLN A 1 82 ? -10.203 1.156 25.444 1.00 64.88 82 GLN A C 1
ATOM 621 O O . GLN A 1 82 ? -8.998 1.137 25.706 1.00 64.88 82 GLN A O 1
ATOM 626 N N . GLY A 1 83 ? -10.687 1.457 24.234 1.00 64.12 83 GLY A N 1
ATOM 627 C CA . GLY A 1 83 ? -9.846 1.890 23.117 1.00 64.12 83 GLY A CA 1
ATOM 628 C C . GLY A 1 83 ? -9.143 3.217 23.415 1.00 64.12 83 GLY A C 1
ATOM 629 O O . GLY A 1 83 ? -8.982 3.608 24.564 1.00 64.12 83 GLY A O 1
ATOM 630 N N . LEU A 1 84 ? -8.728 3.953 22.384 1.00 62.09 84 LEU A N 1
ATOM 631 C CA . LEU A 1 84 ? -8.188 5.304 22.572 1.00 62.09 84 LEU A CA 1
ATOM 632 C C . LEU A 1 84 ? -9.230 6.195 23.277 1.00 62.09 84 LEU A C 1
ATOM 634 O O . LEU A 1 84 ? -10.120 6.756 22.637 1.00 62.09 84 LEU A O 1
ATOM 638 N N . SER A 1 85 ? -9.128 6.301 24.600 1.00 60.81 85 SER A N 1
ATOM 639 C CA . SER A 1 85 ? -9.920 7.213 25.408 1.00 60.81 85 SER A CA 1
ATOM 640 C C . SER A 1 85 ? -9.582 8.629 24.969 1.00 60.81 85 SER A C 1
ATOM 642 O O . SER A 1 85 ? -8.418 9.032 24.960 1.00 60.81 85 SER A O 1
ATOM 644 N N . GLN A 1 86 ? -10.601 9.402 24.611 1.00 58.66 86 GLN A N 1
ATOM 645 C CA . GLN A 1 86 ? -10.467 10.846 24.547 1.00 58.66 86 GLN A CA 1
ATOM 646 C C . GLN A 1 86 ? -10.209 11.331 25.976 1.00 58.66 86 GLN A C 1
ATOM 648 O O . GLN A 1 86 ? -11.145 11.496 26.749 1.00 58.66 86 GLN A O 1
ATOM 653 N N . TYR A 1 87 ? -8.945 11.565 26.334 1.00 57.53 87 TYR A N 1
ATOM 654 C CA . TYR A 1 87 ? -8.588 12.405 27.482 1.00 57.53 87 TYR A CA 1
ATOM 655 C C . TYR A 1 87 ? -8.910 13.871 27.151 1.00 57.53 87 TYR A C 1
ATOM 657 O O . TYR A 1 87 ? -8.053 14.745 27.271 1.00 57.53 87 TYR A O 1
ATOM 665 N N . LEU A 1 88 ? -10.115 14.152 26.644 1.00 55.31 88 LEU A N 1
ATOM 666 C CA . LEU A 1 88 ? -10.603 15.515 26.687 1.00 55.31 88 LEU A CA 1
ATOM 667 C C . LEU A 1 88 ? -10.916 15.793 28.161 1.00 55.31 88 LEU A C 1
ATOM 669 O O . LEU A 1 88 ? -11.607 14.976 28.775 1.00 55.31 88 LEU A O 1
ATOM 673 N N . PRO A 1 89 ? -10.396 16.888 28.743 1.00 56.91 89 PRO A N 1
ATOM 674 C CA . PRO A 1 89 ? -10.889 17.339 30.036 1.00 56.91 89 PRO A CA 1
ATOM 675 C C . PRO A 1 89 ? -12.410 17.466 29.944 1.00 56.91 89 PRO A C 1
ATOM 677 O O . PRO A 1 89 ? -12.936 17.855 28.892 1.00 56.91 89 PRO A O 1
ATOM 680 N N . ASP A 1 90 ? -13.111 17.091 31.013 1.00 59.84 90 ASP A N 1
ATOM 681 C CA . ASP A 1 90 ? -14.558 17.254 31.068 1.00 59.84 90 ASP A CA 1
ATOM 682 C C . ASP A 1 90 ? -14.864 18.730 30.740 1.00 59.84 90 ASP A C 1
ATOM 684 O O . ASP A 1 90 ? -14.232 19.623 31.310 1.00 59.84 90 ASP A O 1
ATOM 688 N N . PRO A 1 91 ? -15.781 19.058 29.815 1.00 58.94 91 PRO A N 1
ATOM 689 C CA . PRO A 1 91 ? -16.218 20.442 29.651 1.00 58.94 91 PRO A CA 1
ATOM 690 C C . PRO A 1 91 ? -16.719 21.066 30.970 1.00 58.94 91 PRO A C 1
ATOM 692 O O . PRO A 1 91 ? -16.733 22.291 31.086 1.00 58.94 91 PRO A O 1
ATOM 695 N N . ALA A 1 92 ? -17.086 20.261 31.974 1.00 62.62 92 ALA A N 1
ATOM 696 C CA . ALA A 1 92 ? -17.340 20.712 33.340 1.00 62.62 92 ALA A CA 1
ATOM 697 C C . ALA A 1 92 ? -16.065 21.101 34.125 1.00 62.62 92 ALA A C 1
ATOM 699 O O . ALA A 1 92 ? -16.136 21.994 34.969 1.00 62.62 92 ALA A O 1
ATOM 700 N N . ASP A 1 93 ? -14.899 20.517 33.824 1.00 57.50 93 ASP A N 1
ATOM 701 C CA . ASP A 1 93 ? -13.601 20.934 34.384 1.00 57.50 93 ASP A CA 1
ATOM 702 C C . ASP A 1 93 ? -13.138 22.283 33.810 1.00 57.50 93 ASP A C 1
ATOM 704 O O . ASP A 1 93 ? -12.468 23.051 34.502 1.00 57.50 93 ASP A O 1
ATOM 708 N N . ALA A 1 94 ? -13.560 22.642 32.590 1.00 57.06 94 ALA A N 1
ATOM 709 C CA . ALA A 1 94 ? -13.273 23.953 31.993 1.00 57.06 94 ALA A CA 1
ATOM 710 C C . ALA A 1 94 ? -13.927 25.131 32.748 1.00 57.06 94 ALA A C 1
ATOM 712 O O . ALA A 1 94 ? -13.538 26.283 32.558 1.00 57.06 94 ALA A O 1
ATOM 713 N N . LEU A 1 95 ? -14.911 24.862 33.615 1.00 52.50 95 LEU A N 1
ATOM 714 C CA . LEU A 1 95 ? -15.552 25.870 34.469 1.00 52.50 95 LEU A CA 1
ATOM 715 C C . LEU A 1 95 ? -14.818 26.093 35.802 1.00 52.50 95 LEU A C 1
ATOM 717 O O . LEU A 1 95 ? -15.208 26.983 36.558 1.00 52.50 95 LEU A O 1
ATOM 721 N N . SER A 1 96 ? -13.774 25.309 36.096 1.00 53.81 96 SER A N 1
ATOM 722 C CA . SER A 1 96 ? -13.074 25.329 37.386 1.00 53.81 96 SER A CA 1
ATOM 723 C C . SER A 1 96 ? -11.702 26.003 37.364 1.00 53.81 96 SER A C 1
ATOM 725 O O . SER A 1 96 ? -11.013 25.939 38.376 1.00 53.81 96 SER A O 1
ATOM 727 N N . GLU A 1 97 ? -11.294 26.691 36.290 1.00 49.84 97 GLU A N 1
ATOM 728 C CA . GLU A 1 97 ? -10.101 27.552 36.334 1.00 49.84 97 GLU A CA 1
ATOM 729 C C . GLU A 1 97 ? -10.482 28.971 36.799 1.00 49.84 97 GLU A C 1
ATOM 731 O O . GLU A 1 97 ? -11.059 29.748 36.031 1.00 49.84 97 GLU A O 1
ATOM 736 N N . PRO A 1 98 ? -10.171 29.370 38.050 1.00 43.94 98 PRO A N 1
ATOM 737 C CA . PRO A 1 98 ? -10.321 30.748 38.473 1.00 43.94 98 PRO A CA 1
ATOM 738 C C . PRO A 1 98 ? -9.209 31.541 37.790 1.00 43.94 98 PRO A C 1
ATOM 740 O O . PRO A 1 98 ? -8.026 31.292 38.022 1.00 43.94 98 PRO A O 1
ATOM 743 N N . GLY A 1 99 ? -9.592 32.501 36.952 1.00 56.28 99 GLY A N 1
ATOM 744 C CA . GLY A 1 99 ? -8.673 33.415 36.289 1.00 56.28 99 GLY A CA 1
ATOM 745 C C . GLY A 1 99 ? -7.790 34.198 37.266 1.00 56.28 99 GLY A C 1
ATOM 746 O O . GLY A 1 99 ? -8.116 35.320 37.646 1.00 56.28 99 GLY A O 1
ATOM 747 N N . ALA A 1 100 ? -6.626 33.649 37.602 1.00 43.97 100 ALA A N 1
ATOM 748 C CA . ALA A 1 100 ? -5.475 34.414 38.052 1.00 43.97 100 ALA A CA 1
ATOM 749 C C . ALA A 1 100 ? -4.519 34.546 36.862 1.00 43.97 100 ALA A C 1
ATOM 751 O O . ALA A 1 100 ? -3.724 33.655 36.569 1.00 43.97 100 ALA A O 1
ATOM 752 N N . ALA A 1 101 ? -4.632 35.661 36.141 1.00 51.59 101 ALA A N 1
ATOM 753 C CA . ALA A 1 101 ? -3.651 36.043 35.136 1.00 51.59 101 ALA A CA 1
ATOM 754 C C . ALA A 1 101 ? -2.250 36.122 35.782 1.00 51.59 101 ALA A C 1
ATOM 756 O O . ALA A 1 101 ? -2.130 36.680 36.877 1.00 51.59 101 ALA A O 1
ATOM 757 N N . PRO A 1 102 ? -1.181 35.619 35.138 1.00 48.34 102 PRO A N 1
ATOM 758 C CA . PRO A 1 102 ? 0.169 35.852 35.626 1.00 48.34 102 PRO A CA 1
ATOM 759 C C . PRO A 1 102 ? 0.482 37.349 35.506 1.00 48.34 102 PRO A C 1
ATOM 761 O O . PRO A 1 102 ? 0.510 37.907 34.408 1.00 48.34 102 PRO A O 1
ATOM 764 N N . THR A 1 103 ? 0.711 38.023 36.633 1.00 52.94 103 THR A N 1
ATOM 765 C CA . THR A 1 103 ? 1.267 39.380 36.636 1.00 52.94 103 THR A CA 1
ATOM 766 C C . THR A 1 103 ? 2.686 39.325 36.075 1.00 52.94 103 THR A C 1
ATOM 768 O O . THR A 1 103 ? 3.573 38.733 36.690 1.00 52.94 103 THR A O 1
ATOM 771 N N . LEU A 1 104 ? 2.899 39.936 34.908 1.00 48.50 104 LEU A N 1
ATOM 772 C CA . LEU A 1 104 ? 4.233 40.212 34.378 1.00 48.50 104 LEU A CA 1
ATOM 773 C C . LEU A 1 104 ? 4.963 41.174 35.337 1.00 48.50 104 LEU A C 1
ATOM 775 O O . LEU A 1 104 ? 4.364 42.179 35.728 1.00 48.50 104 LEU A O 1
ATOM 779 N N . PRO A 1 105 ? 6.224 40.911 35.728 1.00 48.25 105 PRO A N 1
ATOM 780 C CA . PRO A 1 105 ? 7.006 41.889 36.474 1.00 48.25 105 PRO A CA 1
ATOM 781 C C . PRO A 1 105 ? 7.311 43.098 35.577 1.00 48.25 105 PRO A C 1
ATOM 783 O O . PRO A 1 105 ? 7.765 42.942 34.443 1.00 48.25 105 PRO A O 1
ATOM 786 N N . SER A 1 106 ? 7.031 44.299 36.085 1.00 45.94 106 SER A N 1
ATOM 787 C CA . SER A 1 106 ? 7.388 45.569 35.440 1.00 45.94 106 SER A CA 1
ATOM 788 C C . SER A 1 106 ? 8.915 45.735 35.337 1.00 45.94 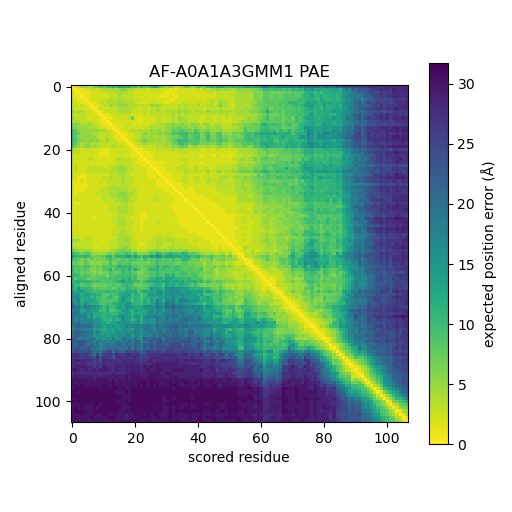106 SER A C 1
ATOM 790 O O . SER A 1 106 ? 9.613 45.219 36.214 1.00 45.94 106 SER A O 1
ATOM 792 N N . PRO A 1 107 ? 9.434 46.439 34.308 1.00 52.91 107 PRO A N 1
ATOM 793 C CA . PRO A 1 107 ? 10.857 46.773 34.211 1.00 52.91 107 PRO A CA 1
ATOM 794 C C . PRO A 1 107 ? 11.326 47.707 35.334 1.00 52.91 107 PRO A C 1
ATOM 796 O O . PRO A 1 107 ? 10.502 48.522 35.817 1.00 52.91 107 PRO A O 1
#

Foldseek 3Di:
DDFLQPDDFQFPDDDDPPPGDGQLADPPRNGPDDDPCSRVVSVVVCVVVCVCDCHVDVNDPPVCVQPADVPRPDDPPDDDPDDPDPPPPDVVVVVPDDDPDDDDDDD

Mean predicted aligned error: 13.3 Å

pLDDT: mean 78.76, std 15.25, range [43.94, 96.38]

Radius of gyration: 23.84 Å; Cα contacts (8 Å, |Δi|>4): 71; chains: 1; bounding box: 31×61×53 Å

Sequence (107 aa):
MFNNAYGQQECLTPSAPGQCQQFGVEPGQENADVTARQWLGRYIDMYRDGRLKGGLLAQLPQQQLGEPMPGTAPPPGTNIPQGLSQYLPDPADALSEPGAAPTLPSP

Organism: Mycolicibacterium mucogenicum (NCBI:txid56689)

Solvent-accessible surface area (backbone atoms only — not comparable to full-atom values): 7263 Å² total; per-residue (Å²): 133,39,47,52,66,81,52,92,80,48,50,77,52,99,59,62,91,96,70,51,60,43,62,92,47,60,91,91,40,54,78,37,76,40,54,66,66,59,57,51,47,44,54,54,51,36,49,74,73,47,72,33,50,62,61,91,38,68,64,66,59,77,82,60,72,67,52,64,55,92,93,55,64,74,62,92,91,63,87,72,75,82,58,93,71,79,85,63,76,54,77,72,57,71,74,67,69,78,88,73,76,82,82,76,82,79,135